Protein AF-A0A932RWQ4-F1 (afdb_monomer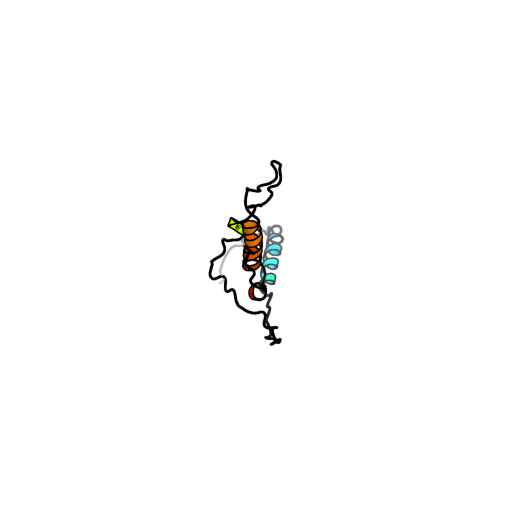)

Foldseek 3Di:
DDDDDDDDDDDDPPDPPPVVVVVVVVVPVVVPPDDDDDDDDDDDDDDPPPDPPPPPQPALVVLPQQDCDHDDDPVRPHDDHRQLSVLSSVLNCCVVPPPVNVSDDDDRSVD

Sequence (111 aa):
MAAPSLLKSISLPHAHHIKCSLSIASLIVLAACGGGGSSYSTPVATIPDTVKPSNTLPSSASLKNLCAAPRTGSNFHDKQGTMADEKAYLRSFVDETYLWYKEVPVLDPAN

Secondary structure (DSSP, 8-state):
-------------TTSSTTTHHHHGGGSGGGG----------------------S-PPPHHHHTTEESSPPPSTT---EE--HHHHHHHHHHHHHHH-TTGGGSPP--TT-

Solvent-accessible surface area (backbone atoms only — not comparable to full-atom values): 7623 Å² total; per-residue (Å²): 136,86,86,86,85,80,93,75,86,80,82,78,86,87,80,72,63,72,73,65,58,64,67,61,68,68,68,67,69,70,80,71,78,80,80,87,82,78,90,75,88,70,90,75,81,84,68,86,80,82,58,77,78,88,57,87,69,68,52,30,81,77,33,58,47,27,25,60,74,52,70,88,58,92,90,53,82,51,35,89,44,37,65,42,42,42,42,41,23,53,54,29,39,38,65,74,70,41,93,64,37,87,77,54,79,76,72,70,52,86,114

Structure (mmCIF, N/CA/C/O backbone):
data_AF-A0A932RWQ4-F1
#
_entry.id   AF-A0A932RWQ4-F1
#
loop_
_atom_site.group_PDB
_atom_site.id
_atom_site.type_symbol
_atom_site.label_atom_id
_atom_site.label_alt_id
_atom_site.label_comp_id
_atom_site.label_asym_id
_atom_site.label_entity_id
_atom_site.label_seq_id
_atom_site.pdbx_PDB_ins_code
_atom_site.Cartn_x
_atom_site.Cartn_y
_atom_site.Cartn_z
_atom_site.occupancy
_atom_site.B_iso_or_equiv
_atom_site.auth_seq_id
_atom_site.auth_comp_id
_atom_site.auth_asym_id
_atom_site.auth_atom_id
_atom_site.pdbx_PDB_model_num
ATOM 1 N N . MET A 1 1 ? -62.162 58.828 21.169 1.00 42.25 1 MET A N 1
ATOM 2 C CA . MET A 1 1 ? -62.391 58.942 19.711 1.00 42.25 1 MET A CA 1
ATOM 3 C C . MET A 1 1 ? -61.231 58.265 19.000 1.00 42.25 1 MET A C 1
ATOM 5 O O . MET A 1 1 ? -60.105 58.419 19.449 1.00 42.25 1 MET A O 1
ATOM 9 N N . ALA A 1 2 ? -61.545 57.410 18.029 1.00 37.91 2 ALA A N 1
ATOM 10 C CA . ALA A 1 2 ? -60.710 56.309 17.555 1.00 37.91 2 ALA A CA 1
ATOM 11 C C . ALA A 1 2 ? -59.463 56.717 16.750 1.00 37.91 2 ALA A C 1
ATOM 13 O O . ALA A 1 2 ? -59.417 57.765 16.111 1.00 37.91 2 ALA A O 1
ATOM 14 N N . ALA A 1 3 ? -58.483 55.817 16.825 1.00 48.53 3 ALA A N 1
ATOM 15 C CA . ALA A 1 3 ? -57.175 55.802 16.185 1.00 48.53 3 ALA A CA 1
ATOM 16 C C . ALA A 1 3 ? -57.241 55.263 14.721 1.00 48.53 3 ALA A C 1
ATOM 18 O O . ALA A 1 3 ? -58.312 54.846 14.278 1.00 48.53 3 ALA A O 1
ATOM 19 N N . PRO A 1 4 ? -56.121 55.290 13.966 1.00 56.31 4 PRO A N 1
ATOM 20 C CA . PRO A 1 4 ? -56.085 55.383 12.501 1.00 56.31 4 PRO A CA 1
ATOM 21 C C . PRO A 1 4 ? -55.695 54.081 11.757 1.00 56.31 4 PRO A C 1
ATOM 23 O O . PRO A 1 4 ? -55.421 53.054 12.367 1.00 56.31 4 PRO A O 1
ATOM 26 N N . SER A 1 5 ? -55.563 54.208 10.425 1.00 51.03 5 SER A N 1
ATOM 27 C CA . SER A 1 5 ? -54.541 53.555 9.575 1.00 51.03 5 SER A CA 1
ATOM 28 C C . SER A 1 5 ? -54.882 52.294 8.765 1.00 51.03 5 SER A C 1
ATOM 30 O O . SER A 1 5 ? -54.928 51.176 9.258 1.00 51.03 5 SER A O 1
ATOM 32 N N . LEU A 1 6 ? -54.922 52.532 7.450 1.00 47.25 6 LEU A N 1
ATOM 33 C CA . LEU A 1 6 ? -54.273 51.786 6.362 1.00 47.25 6 LEU A CA 1
ATOM 34 C C . LEU A 1 6 ? -54.528 50.275 6.238 1.00 47.25 6 LEU A C 1
ATOM 36 O O . LEU A 1 6 ? -53.765 49.431 6.701 1.00 47.25 6 LEU A O 1
ATOM 40 N N . LEU A 1 7 ? -55.514 49.958 5.398 1.00 50.50 7 LEU A N 1
ATOM 41 C CA . LEU A 1 7 ? -55.627 48.688 4.685 1.00 50.50 7 LEU A CA 1
ATOM 42 C C . LEU A 1 7 ? -54.454 48.535 3.698 1.00 50.50 7 LEU A C 1
ATOM 44 O O . LEU A 1 7 ? -54.476 49.084 2.596 1.00 50.50 7 LEU A O 1
ATOM 48 N N . LYS A 1 8 ? -53.418 47.783 4.088 1.00 48.09 8 LYS A N 1
ATOM 49 C CA . LYS A 1 8 ? -52.388 47.284 3.168 1.00 48.09 8 LYS A CA 1
ATOM 50 C C . LYS A 1 8 ? -52.781 45.876 2.723 1.00 48.09 8 LYS A C 1
ATOM 52 O O . LYS A 1 8 ? -52.719 44.919 3.487 1.00 48.09 8 LYS A O 1
ATOM 57 N N . SER A 1 9 ? -53.190 45.783 1.465 1.00 55.53 9 SER A N 1
ATOM 58 C CA . SER A 1 9 ? -53.357 44.559 0.687 1.00 55.53 9 SER A CA 1
ATOM 59 C C . SER A 1 9 ? -52.124 43.649 0.794 1.00 55.53 9 SER A C 1
ATOM 61 O O . SER A 1 9 ? -51.062 43.988 0.266 1.00 55.53 9 SER A O 1
ATOM 63 N N . ILE A 1 10 ? -52.264 42.492 1.441 1.00 51.03 10 ILE A N 1
ATOM 64 C CA . ILE A 1 10 ? -51.267 41.417 1.410 1.00 51.03 10 ILE A CA 1
ATOM 65 C C . ILE A 1 10 ? -51.752 40.391 0.385 1.00 51.03 10 ILE A C 1
ATOM 67 O O . ILE A 1 10 ? -52.629 39.577 0.655 1.00 51.03 10 ILE A O 1
ATOM 71 N N . SER A 1 11 ? -51.200 40.485 -0.823 1.00 49.06 11 SER A N 1
ATOM 72 C CA . SER A 1 11 ? -51.272 39.430 -1.831 1.00 49.06 11 SER A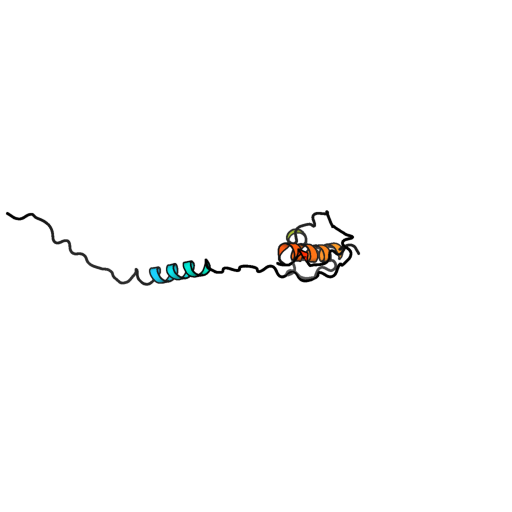 CA 1
ATOM 73 C C . SER A 1 11 ? -50.260 38.347 -1.455 1.00 49.06 11 SER A C 1
ATOM 75 O O . SER A 1 11 ? -49.074 38.643 -1.299 1.00 49.06 11 SER A O 1
ATOM 77 N N . LEU A 1 12 ? -50.718 37.107 -1.266 1.00 53.31 12 LEU A N 1
ATOM 78 C CA . LEU A 1 12 ? -49.851 35.950 -1.043 1.00 53.31 12 LEU A CA 1
ATOM 79 C C . LEU A 1 12 ? -49.450 35.320 -2.386 1.00 53.31 12 LEU A C 1
ATOM 81 O O . LEU A 1 12 ? -50.323 34.796 -3.076 1.00 53.31 12 LEU A O 1
ATOM 85 N N . PRO A 1 13 ? -48.154 35.204 -2.721 1.00 50.19 13 PRO A N 1
ATOM 86 C CA . PRO A 1 13 ? -47.688 34.138 -3.597 1.00 50.19 13 PRO A CA 1
ATOM 87 C C . PRO A 1 13 ? -47.343 32.905 -2.744 1.00 50.19 13 PRO A C 1
ATOM 89 O O . PRO A 1 13 ? -46.216 32.712 -2.297 1.00 50.19 13 PRO A O 1
ATOM 92 N N . HIS A 1 14 ? -48.338 32.049 -2.502 1.00 56.97 14 HIS A N 1
ATOM 93 C CA . HIS A 1 14 ? -48.239 30.849 -1.655 1.00 56.97 14 HIS A CA 1
ATOM 94 C C . HIS A 1 14 ? -47.654 29.600 -2.349 1.00 56.97 14 HIS A C 1
ATOM 96 O O . HIS A 1 14 ? -47.893 28.480 -1.911 1.00 56.97 14 HIS A O 1
ATOM 102 N N . ALA A 1 15 ? -46.884 29.748 -3.433 1.00 51.47 15 ALA A N 1
ATOM 103 C CA . ALA A 1 15 ? -46.577 28.611 -4.313 1.00 51.47 15 ALA A CA 1
ATOM 104 C C . ALA A 1 15 ? -45.088 28.231 -4.462 1.00 51.47 15 ALA A C 1
ATOM 106 O O . ALA A 1 15 ? -44.796 27.240 -5.130 1.00 51.47 15 ALA A O 1
ATOM 107 N N . HIS A 1 16 ? -44.140 28.950 -3.838 1.00 47.12 16 HIS A N 1
ATOM 108 C CA . HIS A 1 16 ? -42.695 28.683 -4.016 1.00 47.12 16 HIS A CA 1
ATOM 109 C C . HIS A 1 16 ? -41.904 28.404 -2.720 1.00 47.12 16 HIS A C 1
ATOM 111 O O . HIS A 1 16 ? -40.709 28.136 -2.771 1.00 47.12 16 HIS A O 1
ATOM 117 N N . HIS A 1 17 ? -42.544 28.416 -1.546 1.00 45.78 17 HIS A N 1
ATOM 118 C CA . HIS A 1 17 ? -41.861 28.146 -0.266 1.00 45.78 17 HIS A CA 1
ATOM 119 C C . HIS A 1 17 ? -42.013 26.698 0.229 1.00 45.78 17 HIS A C 1
ATOM 121 O O . HIS A 1 17 ? -41.222 26.237 1.047 1.00 45.78 17 HIS A O 1
ATOM 127 N N . ILE A 1 18 ? -42.978 25.947 -0.309 1.00 53.94 18 ILE A N 1
ATOM 128 C CA . ILE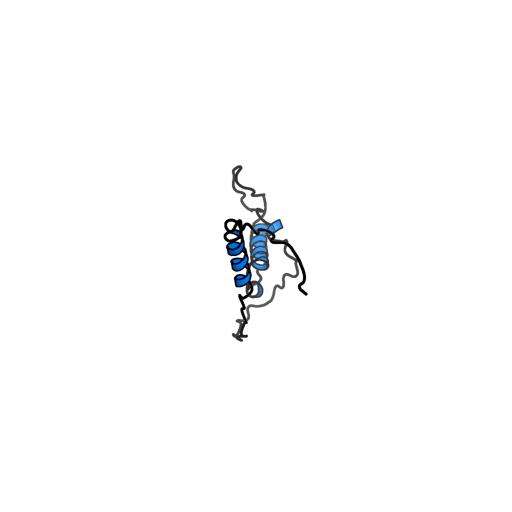 A 1 18 ? -43.306 24.589 0.161 1.00 53.94 18 ILE A CA 1
ATOM 129 C C . ILE A 1 18 ? -42.255 23.561 -0.302 1.00 53.94 18 ILE A C 1
ATOM 131 O O . ILE A 1 18 ? -41.981 22.592 0.399 1.00 53.94 18 ILE A O 1
ATOM 135 N N . LYS A 1 19 ? -41.599 23.795 -1.448 1.00 42.25 19 LYS A N 1
ATOM 136 C CA . LYS A 1 19 ? -40.612 22.864 -2.028 1.00 42.25 19 LYS A CA 1
ATOM 137 C C . LYS A 1 19 ? -39.211 22.997 -1.412 1.00 42.25 19 LYS A C 1
ATOM 139 O O . LYS A 1 19 ? -38.522 21.994 -1.292 1.00 42.25 19 LYS A O 1
ATOM 144 N N . CYS A 1 20 ? -38.816 24.189 -0.949 1.00 40.22 20 CYS A N 1
ATOM 145 C CA . CYS A 1 20 ? -37.540 24.383 -0.239 1.00 40.22 20 CYS A CA 1
ATOM 146 C C . CYS A 1 20 ? -37.583 23.921 1.225 1.00 40.22 20 CYS A C 1
ATOM 148 O O . CYS A 1 20 ? -36.545 23.597 1.795 1.00 40.22 20 CYS A O 1
ATOM 150 N N . SER A 1 21 ? -38.770 23.859 1.839 1.00 48.91 21 SER A N 1
ATOM 151 C CA . SER A 1 21 ? -38.907 23.423 3.234 1.00 48.91 21 SER A CA 1
ATOM 152 C C . SER A 1 21 ? -38.714 21.913 3.416 1.00 48.91 21 SER A C 1
ATOM 154 O O . SER A 1 21 ? -38.390 21.476 4.518 1.00 48.91 21 SER A O 1
ATOM 156 N N . LEU A 1 22 ? -38.894 21.110 2.360 1.00 51.16 22 LEU A N 1
ATOM 157 C CA . LEU A 1 22 ? -38.833 19.649 2.457 1.00 51.16 22 LEU A CA 1
ATOM 158 C C . LEU A 1 22 ? -37.395 19.098 2.411 1.00 51.16 22 LEU A C 1
ATOM 160 O O . LEU A 1 22 ? -37.148 17.997 2.890 1.00 51.16 22 LEU A O 1
ATOM 164 N N . SER A 1 23 ? -36.428 19.867 1.901 1.00 52.09 23 SER A N 1
ATOM 165 C CA . SER A 1 23 ? -35.022 19.434 1.818 1.00 52.09 23 SER A CA 1
ATOM 166 C C . SER A 1 23 ? -34.229 19.639 3.112 1.00 52.09 23 SER A C 1
ATOM 168 O O . SER A 1 23 ? -33.232 18.957 3.325 1.00 52.09 23 SER A O 1
ATOM 170 N N . ILE A 1 24 ? -34.659 20.544 3.997 1.00 56.47 24 ILE A N 1
ATOM 171 C CA . ILE A 1 24 ? -33.903 20.894 5.215 1.00 56.47 24 ILE A CA 1
ATOM 172 C C . ILE A 1 24 ? -34.197 19.915 6.364 1.00 56.47 24 ILE A C 1
ATOM 174 O O . ILE A 1 24 ? -33.310 19.605 7.156 1.00 56.47 24 ILE A O 1
ATOM 178 N N . ALA A 1 25 ? -35.409 19.353 6.423 1.00 55.19 25 ALA A N 1
ATOM 179 C CA . ALA A 1 25 ? -35.804 18.421 7.483 1.00 55.19 25 ALA A CA 1
ATOM 180 C C . ALA A 1 25 ? -35.037 17.082 7.444 1.00 55.19 25 ALA A C 1
ATOM 182 O O . ALA A 1 25 ? -34.887 16.427 8.472 1.00 55.19 25 ALA A O 1
ATOM 183 N N . SER A 1 26 ? -34.508 16.687 6.280 1.00 56.56 26 SER A N 1
ATOM 184 C CA . SER A 1 26 ? -33.837 15.392 6.106 1.00 56.56 26 SER A CA 1
ATOM 185 C C . SER A 1 26 ? -32.403 15.349 6.657 1.00 56.56 26 SER A C 1
ATOM 187 O O . SER A 1 26 ? -31.868 14.264 6.865 1.00 56.56 26 SER A O 1
ATOM 189 N N . LEU A 1 27 ? -31.780 16.504 6.920 1.00 56.28 27 LEU A N 1
ATOM 190 C CA . LEU A 1 27 ? -30.390 16.597 7.396 1.00 56.28 27 LEU A CA 1
ATOM 191 C C .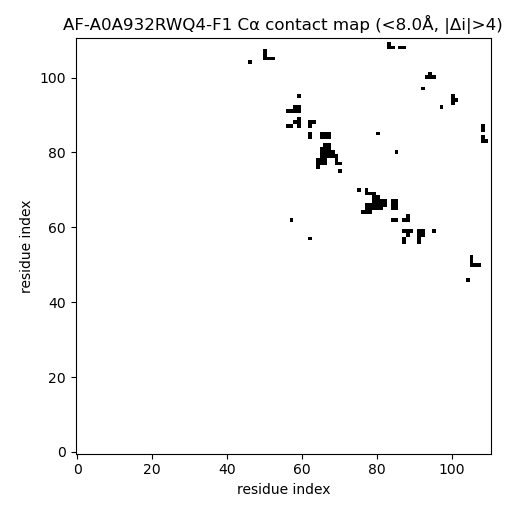 LEU A 1 27 ? -30.244 16.426 8.918 1.00 56.28 27 LEU A C 1
ATOM 193 O O . LEU A 1 27 ? -29.145 16.163 9.394 1.00 56.28 27 LEU A O 1
ATOM 197 N N . ILE A 1 28 ? -31.330 16.542 9.691 1.00 60.84 28 ILE A N 1
ATOM 198 C CA . ILE A 1 28 ? -31.264 16.537 11.166 1.00 60.84 28 ILE A CA 1
ATOM 199 C C . ILE A 1 28 ? -31.322 15.108 11.744 1.00 60.84 28 ILE A C 1
ATOM 201 O O . ILE A 1 28 ? -30.878 14.872 12.864 1.00 60.84 28 ILE A O 1
ATOM 205 N N . VAL A 1 29 ? -31.790 14.118 10.975 1.00 59.72 29 VAL A N 1
ATOM 206 C CA . VAL A 1 29 ? -31.994 12.744 11.477 1.00 59.72 29 VAL A CA 1
ATOM 207 C C . VAL A 1 29 ? -30.697 11.910 11.501 1.00 59.72 29 VAL A C 1
ATOM 209 O O . VAL A 1 29 ? -30.627 10.920 12.223 1.00 59.72 29 VAL A O 1
ATOM 212 N N . LEU A 1 30 ? -29.628 12.315 10.799 1.00 54.25 30 LEU A N 1
ATOM 213 C CA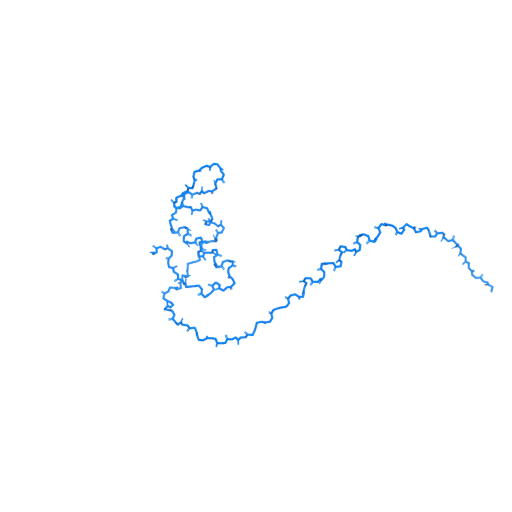 . LEU A 1 30 ? -28.363 11.553 10.776 1.00 54.25 30 LEU A CA 1
ATOM 214 C C . LEU A 1 30 ? -27.446 11.798 11.992 1.00 54.25 30 LEU A C 1
ATOM 216 O O . LEU A 1 30 ? -26.488 11.053 12.180 1.00 54.25 30 LEU A O 1
ATOM 220 N N . ALA A 1 31 ? -27.725 12.794 12.842 1.00 60.19 31 ALA A N 1
ATOM 221 C CA . ALA A 1 31 ? -26.888 13.097 14.012 1.00 60.19 31 ALA A CA 1
ATOM 222 C C . ALA A 1 31 ? -27.128 12.164 15.220 1.00 60.19 31 ALA A C 1
ATOM 224 O O . ALA A 1 31 ? -26.479 12.316 16.252 1.00 60.19 31 ALA A O 1
ATOM 225 N N . ALA A 1 32 ? -28.037 11.191 15.102 1.00 55.62 32 ALA A N 1
ATOM 226 C CA . ALA A 1 32 ? -28.384 10.257 16.170 1.00 55.62 32 ALA A CA 1
ATOM 227 C C . ALA A 1 32 ? -28.076 8.794 15.799 1.00 55.62 32 ALA A C 1
ATOM 229 O O . ALA A 1 32 ? -28.877 7.902 16.056 1.00 55.62 32 ALA A O 1
ATOM 230 N N . CYS A 1 33 ? -26.905 8.521 15.213 1.00 64.62 33 CYS A N 1
ATOM 231 C CA . CYS A 1 33 ? -26.321 7.179 15.265 1.00 64.62 33 CYS A CA 1
ATOM 232 C C . CYS A 1 33 ? -25.374 7.109 16.469 1.00 64.62 33 CYS A C 1
ATOM 234 O O . CYS A 1 33 ? -24.171 7.336 16.360 1.00 64.62 33 CYS A O 1
ATOM 236 N N . GLY A 1 34 ? -25.955 6.846 17.639 1.00 61.62 34 GLY A N 1
ATOM 237 C CA . GLY A 1 34 ? -25.212 6.424 18.818 1.00 61.62 34 GLY A CA 1
ATOM 238 C C . GLY A 1 34 ? -24.738 4.977 18.671 1.00 61.62 34 GLY A C 1
ATOM 239 O O . GLY A 1 34 ? -25.456 4.131 18.146 1.00 61.62 34 GLY A O 1
ATOM 240 N N . GLY A 1 35 ? -23.540 4.693 19.174 1.00 60.53 35 GLY A N 1
ATOM 241 C CA . GLY A 1 35 ? -23.015 3.340 19.339 1.00 60.53 35 GLY A CA 1
ATOM 242 C C . GLY A 1 35 ? -22.214 3.270 20.633 1.00 60.53 35 GLY A C 1
ATOM 243 O O . GLY A 1 35 ? -21.037 3.615 20.654 1.00 60.53 35 GLY A O 1
ATOM 244 N N . GLY A 1 36 ? -22.870 2.888 21.730 1.00 58.38 36 GLY A N 1
ATOM 245 C CA . GLY A 1 36 ? -22.209 2.593 22.999 1.00 58.38 36 GLY A CA 1
ATOM 246 C C . GLY A 1 36 ? -21.578 1.203 22.942 1.00 58.38 36 GLY A C 1
ATOM 247 O O . GLY A 1 36 ? -22.289 0.214 22.790 1.00 58.38 36 GLY A O 1
ATOM 248 N N . GLY A 1 37 ? -20.251 1.124 23.040 1.00 54.09 37 GLY A N 1
ATOM 249 C CA . GLY A 1 37 ? -19.524 -0.142 23.110 1.00 54.09 37 GLY A CA 1
ATOM 250 C C . GLY A 1 37 ? -19.476 -0.670 24.542 1.00 54.09 37 GLY A C 1
ATOM 251 O O . GLY A 1 37 ? -18.863 -0.051 25.409 1.00 54.09 37 GLY A O 1
ATOM 252 N N . SER A 1 38 ? -20.121 -1.808 24.795 1.00 63.88 38 SER A N 1
ATOM 253 C CA . SER A 1 38 ? -1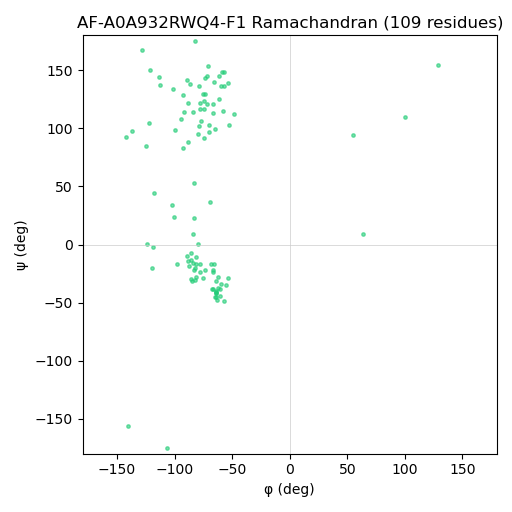9.958 -2.586 26.026 1.00 63.88 38 SER A CA 1
ATOM 254 C C . SER A 1 38 ? -18.626 -3.337 26.001 1.00 63.88 38 SER A C 1
ATOM 256 O O . SER A 1 38 ? -18.326 -4.044 25.041 1.00 63.88 38 SER A O 1
ATOM 258 N N . SER A 1 39 ? -17.835 -3.209 27.065 1.00 59.25 39 SER A N 1
ATOM 259 C CA . SER A 1 39 ? -16.574 -3.934 27.232 1.00 59.25 39 SER A CA 1
ATOM 260 C C . SER A 1 39 ? -16.836 -5.425 27.470 1.00 59.25 39 SER A C 1
ATOM 262 O O . SER A 1 39 ? -17.199 -5.823 28.575 1.00 59.25 39 SER A O 1
ATOM 264 N N . TYR A 1 40 ? -16.638 -6.254 26.445 1.00 56.50 40 TYR A N 1
ATOM 265 C CA . TYR A 1 40 ? -16.506 -7.703 26.597 1.00 56.50 40 TYR A CA 1
ATOM 266 C C . TYR A 1 40 ? -15.022 -8.049 26.752 1.00 56.50 40 TYR A C 1
ATOM 268 O O . TYR A 1 40 ? -14.234 -7.866 25.828 1.00 56.50 40 TYR A O 1
ATOM 276 N N . SER A 1 41 ? -14.629 -8.548 27.924 1.00 51.44 41 SER A N 1
ATOM 277 C CA . SER A 1 41 ? -13.309 -9.150 28.125 1.00 51.44 41 SER A CA 1
ATOM 278 C C . SER A 1 41 ? -13.324 -10.581 27.591 1.00 51.44 41 SER A C 1
ATOM 280 O O . SER A 1 41 ? -13.738 -11.506 28.286 1.00 51.44 41 SER A O 1
ATOM 282 N N . THR A 1 42 ? -12.885 -10.768 26.348 1.00 56.47 42 THR A N 1
ATOM 283 C CA . THR A 1 42 ? -12.539 -12.088 25.809 1.00 56.47 42 THR A CA 1
ATOM 284 C C . THR A 1 42 ? -11.062 -12.389 26.079 1.00 56.47 42 THR A C 1
ATOM 286 O O . THR A 1 42 ? -10.234 -11.484 25.963 1.00 56.47 42 THR A O 1
ATOM 289 N N . PRO A 1 43 ? -10.691 -13.635 26.414 1.00 49.84 43 PRO A N 1
ATOM 290 C CA . PRO A 1 43 ? -9.290 -14.017 26.532 1.00 49.84 43 PRO A CA 1
ATOM 291 C C . PRO A 1 43 ? -8.636 -13.966 25.145 1.00 49.84 43 PRO A C 1
ATOM 293 O O . PRO A 1 43 ? -8.992 -14.737 24.255 1.00 49.84 43 PRO A O 1
ATOM 296 N N . VAL A 1 44 ? -7.705 -13.028 24.953 1.00 55.75 44 VAL A N 1
ATOM 297 C CA . VAL A 1 44 ? -6.902 -12.931 23.730 1.00 55.75 44 VAL A CA 1
ATOM 298 C C . VAL A 1 44 ? -5.867 -14.057 23.730 1.00 55.75 44 VAL A C 1
ATOM 300 O O . VAL A 1 44 ? -5.168 -14.273 24.722 1.00 55.75 44 VAL A O 1
ATOM 303 N N . ALA A 1 45 ? -5.783 -14.804 22.631 1.00 52.47 45 ALA A N 1
ATOM 304 C CA . ALA A 1 45 ? -4.698 -15.749 22.420 1.00 52.47 45 ALA A CA 1
ATOM 305 C C . ALA A 1 45 ? -3.390 -14.961 22.254 1.00 52.47 45 ALA A C 1
ATOM 307 O O . ALA A 1 45 ? -3.279 -14.108 21.376 1.00 52.47 45 ALA A O 1
ATOM 308 N N . THR A 1 46 ? -2.409 -15.223 23.117 1.00 41.84 46 THR A N 1
ATOM 309 C CA . THR A 1 46 ? -1.090 -14.587 23.074 1.00 41.84 46 THR A CA 1
ATOM 310 C C . THR A 1 46 ? -0.308 -15.096 21.863 1.00 41.84 46 THR A C 1
ATOM 312 O O . THR A 1 46 ? 0.307 -16.160 21.908 1.00 41.84 46 THR A O 1
ATOM 315 N N . ILE A 1 47 ? -0.337 -14.336 20.770 1.00 56.62 47 ILE A N 1
ATOM 316 C CA . ILE A 1 47 ? 0.666 -14.426 19.705 1.00 56.62 47 ILE A CA 1
ATOM 317 C C . ILE A 1 47 ? 1.903 -13.661 20.212 1.00 56.62 47 ILE A C 1
ATOM 319 O O . ILE A 1 47 ? 1.732 -12.597 20.805 1.00 56.62 47 ILE A O 1
ATOM 323 N N . PRO A 1 48 ? 3.138 -14.172 20.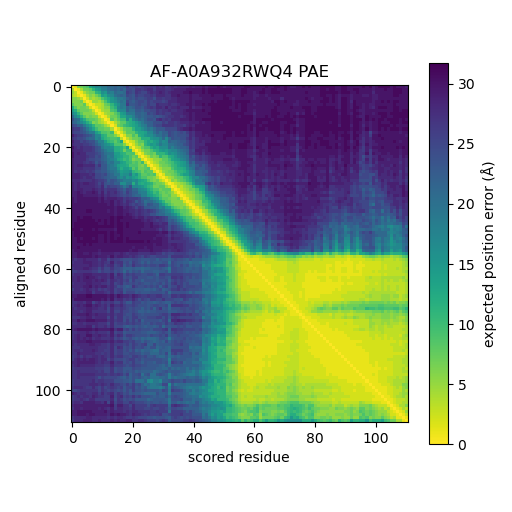052 1.00 44.28 48 PRO A N 1
ATOM 324 C CA . PRO A 1 48 ? 4.334 -13.467 20.507 1.00 44.28 48 PRO A CA 1
ATOM 325 C C . PRO A 1 48 ? 4.459 -12.074 19.861 1.00 44.28 48 PRO A C 1
ATOM 327 O O . PRO A 1 48 ? 4.673 -11.961 18.655 1.00 44.28 48 PRO A O 1
ATOM 330 N N . ASP A 1 49 ? 4.375 -11.025 20.684 1.00 49.62 49 ASP A N 1
ATOM 331 C CA . ASP A 1 49 ? 4.552 -9.594 20.359 1.00 49.62 49 ASP A CA 1
ATOM 332 C C . ASP A 1 49 ? 6.009 -9.216 19.995 1.00 49.62 49 ASP A C 1
ATOM 334 O O . ASP A 1 49 ? 6.518 -8.152 20.351 1.00 49.62 49 ASP A O 1
ATOM 338 N N . THR A 1 50 ? 6.752 -10.082 19.307 1.00 45.91 50 THR A N 1
ATOM 339 C CA . THR A 1 50 ? 8.195 -9.870 19.088 1.00 45.91 50 THR A CA 1
ATOM 340 C C . THR A 1 50 ? 8.566 -8.970 17.912 1.00 45.91 50 THR A C 1
ATOM 342 O O . THR A 1 50 ? 9.750 -8.805 17.637 1.00 45.91 50 THR A O 1
ATOM 345 N N . VAL A 1 51 ? 7.613 -8.288 17.274 1.00 47.38 51 VAL A N 1
ATOM 346 C CA . VAL A 1 51 ? 7.935 -7.156 16.394 1.00 47.38 51 VAL A CA 1
ATOM 347 C C . VAL A 1 51 ? 6.943 -6.034 16.661 1.00 47.38 51 VAL A C 1
ATOM 349 O O . VAL A 1 51 ? 5.851 -6.006 16.114 1.00 47.38 51 VAL A O 1
ATOM 352 N N . LYS A 1 52 ? 7.323 -5.059 17.486 1.00 42.66 52 LYS A N 1
ATOM 353 C CA . LYS A 1 52 ? 6.770 -3.708 17.358 1.00 42.66 52 LYS A CA 1
ATOM 354 C C . LYS A 1 52 ? 7.494 -3.086 16.161 1.00 42.66 52 LYS A C 1
ATOM 356 O O . LYS A 1 52 ? 8.661 -2.732 16.342 1.00 42.66 52 LYS A O 1
ATOM 361 N N . PRO A 1 53 ? 6.897 -2.901 14.965 1.00 50.47 53 PRO A N 1
ATOM 362 C CA . PRO A 1 53 ? 7.511 -2.052 13.965 1.00 50.47 53 PRO A CA 1
ATOM 363 C C . PRO A 1 53 ? 7.266 -0.652 14.489 1.00 50.47 53 PRO A C 1
ATOM 365 O O . PRO A 1 53 ? 6.225 -0.036 14.279 1.00 50.47 53 PRO A O 1
ATOM 368 N N . SER A 1 54 ? 8.223 -0.152 15.253 1.00 52.66 54 SER A N 1
ATOM 369 C CA . SER A 1 54 ? 8.354 1.279 15.448 1.00 52.66 54 SER A CA 1
ATOM 370 C C . SER A 1 54 ? 9.133 1.847 14.268 1.00 52.66 54 SER A C 1
ATOM 372 O O . SER A 1 54 ? 10.132 2.533 14.442 1.00 52.66 54 SER A O 1
ATOM 374 N N . ASN A 1 55 ? 8.665 1.538 13.066 1.00 54.81 55 ASN A N 1
ATOM 375 C CA . ASN A 1 55 ? 9.096 2.133 11.823 1.00 54.81 55 ASN A CA 1
ATOM 376 C C . ASN A 1 55 ? 7.789 2.678 11.276 1.00 54.81 55 ASN A C 1
ATOM 378 O O . ASN A 1 55 ? 6.919 1.894 10.907 1.00 54.81 55 ASN A O 1
ATOM 382 N N . THR A 1 56 ? 7.592 3.992 11.346 1.00 73.69 56 THR A N 1
ATOM 383 C CA . THR A 1 56 ? 6.425 4.642 10.751 1.00 73.69 56 THR A CA 1
ATOM 384 C C . THR A 1 56 ? 6.364 4.205 9.292 1.00 73.69 56 THR A C 1
ATOM 386 O O . THR A 1 56 ? 7.185 4.647 8.487 1.00 73.69 56 THR A O 1
ATOM 389 N N . LEU A 1 57 ? 5.470 3.267 8.973 1.00 82.38 57 LEU A N 1
ATOM 390 C CA . LEU A 1 57 ? 5.293 2.819 7.602 1.00 82.38 57 LEU A CA 1
ATOM 391 C C . LEU A 1 57 ? 4.855 4.028 6.767 1.00 82.38 57 LEU A C 1
ATOM 393 O O . LEU A 1 57 ? 4.133 4.894 7.280 1.00 82.38 57 LEU A O 1
ATOM 397 N N . PRO A 1 58 ? 5.285 4.129 5.500 1.00 91.38 58 PRO A N 1
ATOM 398 C CA . PRO A 1 58 ? 4.767 5.160 4.616 1.00 91.38 58 PRO A CA 1
ATOM 399 C C . PRO A 1 58 ? 3.243 5.037 4.512 1.00 91.38 58 PRO A C 1
ATOM 401 O O . PRO A 1 58 ? 2.697 3.933 4.586 1.00 91.38 58 PRO A O 1
ATOM 404 N N . SER A 1 59 ? 2.545 6.160 4.329 1.00 95.12 59 SER A N 1
ATOM 405 C CA . SER A 1 59 ? 1.087 6.130 4.182 1.00 95.12 59 SER A CA 1
ATOM 406 C C . SER A 1 59 ? 0.672 5.272 2.991 1.00 95.12 59 SER A C 1
ATOM 408 O O . SER A 1 59 ? 1.365 5.247 1.963 1.00 95.12 59 SER A O 1
ATOM 410 N N . SER A 1 60 ? -0.492 4.629 3.077 1.00 95.88 60 SER A N 1
ATOM 411 C CA . SER A 1 60 ? -1.031 3.809 1.986 1.00 95.88 60 SER A CA 1
ATOM 412 C C . SER A 1 60 ? -1.129 4.613 0.682 1.00 95.88 60 SER A C 1
ATOM 414 O O . SER A 1 60 ? -0.834 4.114 -0.402 1.00 95.88 60 SER A O 1
ATOM 416 N N . ALA A 1 61 ? -1.432 5.910 0.785 1.00 96.94 61 ALA A N 1
ATOM 417 C CA . ALA A 1 61 ? -1.509 6.825 -0.346 1.00 96.94 61 ALA A CA 1
ATOM 418 C C . ALA A 1 61 ? -0.167 7.042 -1.068 1.00 96.94 61 ALA A C 1
ATOM 420 O O . ALA A 1 61 ? -0.173 7.288 -2.275 1.00 96.94 61 ALA A O 1
ATOM 421 N N . SER A 1 62 ? 0.961 6.974 -0.353 1.00 96.38 62 SER A N 1
ATOM 422 C CA . SER A 1 62 ? 2.306 7.115 -0.935 1.00 96.38 62 SER A CA 1
ATOM 423 C C . SER A 1 62 ? 2.816 5.824 -1.579 1.00 96.38 62 SER A C 1
ATOM 425 O O . SER A 1 62 ? 3.570 5.887 -2.547 1.00 96.38 62 SER A O 1
ATOM 427 N N . LEU A 1 63 ? 2.351 4.675 -1.082 1.00 96.31 63 LEU A N 1
ATOM 428 C CA . LEU A 1 63 ? 2.692 3.345 -1.594 1.00 96.31 63 LEU A CA 1
ATOM 429 C C . LEU A 1 63 ? 1.759 2.875 -2.715 1.00 96.31 63 LEU A C 1
ATOM 431 O O . LEU A 1 63 ? 2.068 1.914 -3.418 1.00 96.31 63 LEU A O 1
ATOM 435 N N . LYS A 1 64 ? 0.609 3.539 -2.894 1.00 96.12 64 LYS A N 1
ATOM 436 C CA . LYS A 1 64 ? -0.375 3.148 -3.903 1.00 96.12 64 LYS A CA 1
ATOM 437 C C . LYS A 1 64 ? 0.275 3.045 -5.284 1.00 96.12 64 LYS A C 1
ATOM 439 O O . LYS A 1 64 ? 1.048 3.916 -5.692 1.00 96.12 64 LYS A O 1
ATOM 444 N N . ASN A 1 65 ? -0.121 2.018 -6.027 1.00 97.12 65 ASN A N 1
ATOM 445 C CA . ASN A 1 65 ? 0.343 1.738 -7.383 1.00 97.12 65 ASN A CA 1
ATOM 446 C C . ASN A 1 65 ? 1.847 1.427 -7.517 1.00 97.12 65 ASN A C 1
ATOM 448 O O . ASN A 1 65 ? 2.320 1.356 -8.646 1.00 97.12 65 ASN A O 1
ATOM 452 N N . LEU A 1 66 ? 2.614 1.249 -6.435 1.00 97.44 66 LEU A N 1
ATOM 453 C CA . LEU A 1 66 ? 3.955 0.663 -6.522 1.00 97.44 66 LEU A CA 1
ATOM 454 C C . LEU A 1 66 ? 3.806 -0.854 -6.639 1.00 97.44 66 LEU A C 1
ATO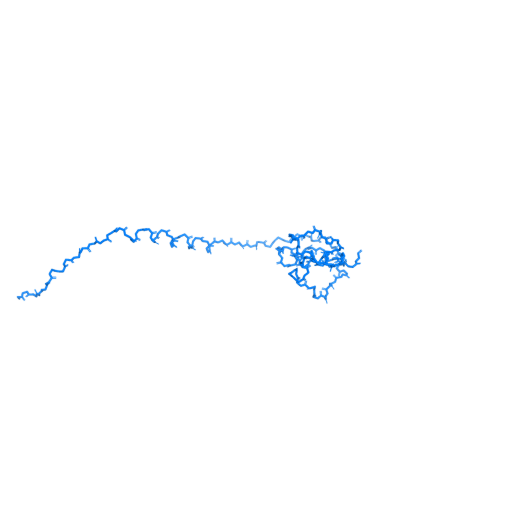M 456 O O . LEU A 1 66 ? 3.515 -1.525 -5.654 1.00 97.44 66 LEU A O 1
ATOM 460 N N . CYS A 1 67 ? 3.960 -1.375 -7.854 1.00 97.38 67 CYS A N 1
ATOM 461 C CA . CYS A 1 67 ? 3.728 -2.783 -8.153 1.00 97.38 67 CYS A CA 1
ATOM 462 C C . CYS A 1 67 ? 5.038 -3.486 -8.509 1.00 97.38 67 CYS A C 1
ATOM 464 O O . CYS A 1 67 ? 5.837 -2.967 -9.293 1.00 97.38 67 CYS A O 1
ATOM 466 N N . ALA A 1 68 ? 5.238 -4.696 -7.989 1.00 97.50 68 ALA A N 1
ATOM 467 C CA . ALA A 1 68 ? 6.366 -5.550 -8.353 1.00 97.50 68 ALA A CA 1
ATOM 468 C C . ALA A 1 68 ? 6.313 -5.928 -9.844 1.00 97.50 68 ALA A C 1
ATOM 470 O O . ALA A 1 68 ? 7.341 -5.958 -10.522 1.00 97.50 68 ALA A O 1
ATOM 471 N N . ALA A 1 69 ? 5.099 -6.154 -10.356 1.00 97.69 69 ALA A N 1
ATOM 472 C CA . ALA A 1 69 ? 4.810 -6.424 -11.760 1.00 97.69 69 ALA A CA 1
ATOM 473 C C . ALA A 1 69 ? 3.762 -5.425 -12.295 1.00 97.69 69 ALA A C 1
ATOM 475 O O . ALA A 1 69 ? 2.565 -5.726 -12.282 1.00 97.69 69 ALA A O 1
ATOM 476 N N . PRO A 1 70 ? 4.177 -4.224 -12.746 1.00 97.25 70 PRO A N 1
ATOM 477 C CA . PRO A 1 70 ? 3.259 -3.217 -13.271 1.00 97.25 70 PRO A CA 1
ATOM 478 C C . PRO A 1 70 ? 2.479 -3.722 -14.487 1.00 97.25 70 PRO A C 1
ATOM 480 O O . PRO A 1 70 ? 3.046 -4.327 -15.402 1.00 97.25 70 PRO A O 1
ATOM 483 N N . ARG A 1 71 ? 1.174 -3.444 -14.531 1.00 96.12 71 ARG A N 1
ATOM 484 C CA . ARG A 1 71 ? 0.343 -3.801 -15.686 1.00 96.12 71 ARG A CA 1
ATOM 485 C C . ARG A 1 71 ? 0.670 -2.907 -16.878 1.00 96.12 71 ARG A C 1
ATOM 487 O O . ARG A 1 71 ? 0.933 -1.715 -16.739 1.00 96.12 71 ARG A O 1
ATOM 494 N N . THR A 1 72 ? 0.597 -3.476 -18.077 1.00 95.38 72 THR A N 1
ATOM 495 C CA . THR A 1 72 ? 0.815 -2.739 -19.325 1.00 95.38 72 THR A CA 1
ATOM 496 C C . THR A 1 72 ? -0.470 -2.081 -19.814 1.00 95.38 72 THR A C 1
ATOM 498 O O . THR A 1 72 ? -1.522 -2.719 -19.840 1.00 95.38 72 THR A O 1
ATOM 501 N N . GLY A 1 73 ? -0.377 -0.840 -20.291 1.00 93.94 73 GLY A N 1
ATOM 502 C CA . GLY A 1 73 ? -1.485 -0.116 -20.918 1.00 93.94 73 GLY A CA 1
ATOM 503 C C . GLY A 1 73 ? -1.692 1.270 -20.314 1.00 93.94 73 GLY A C 1
ATOM 504 O O . GLY A 1 73 ? -1.361 1.514 -19.160 1.00 93.94 73 GLY A O 1
ATOM 505 N N . SER A 1 74 ? -2.264 2.187 -21.094 1.00 91.69 74 SER A N 1
ATOM 506 C CA . SER A 1 74 ? -2.418 3.601 -20.712 1.00 91.69 74 SER A CA 1
ATOM 507 C C . SER A 1 74 ? -3.414 3.852 -19.575 1.00 91.69 74 SER A C 1
ATOM 509 O O . SER A 1 74 ? -3.403 4.926 -18.985 1.00 91.69 74 SER A O 1
ATOM 511 N N . ASN A 1 75 ? -4.283 2.883 -19.277 1.00 95.50 75 ASN A N 1
ATOM 512 C CA . ASN A 1 75 ? -5.325 3.007 -18.253 1.00 95.50 75 ASN A CA 1
ATOM 513 C C . ASN A 1 75 ? -4.830 2.650 -16.843 1.00 95.50 75 ASN A C 1
ATOM 515 O O . ASN A 1 75 ? -5.576 2.806 -15.877 1.00 95.50 75 ASN A O 1
ATOM 519 N N . PHE A 1 76 ? -3.603 2.141 -16.717 1.00 95.12 76 PHE A N 1
ATOM 520 C CA . PHE A 1 76 ? -3.018 1.772 -15.436 1.00 95.12 76 PHE A CA 1
ATOM 521 C C . PHE A 1 76 ? -2.049 2.860 -14.980 1.00 95.12 76 PHE A C 1
ATOM 523 O O . PHE A 1 76 ? -1.214 3.335 -15.745 1.00 95.12 76 PHE A O 1
ATOM 530 N N . HIS A 1 77 ? -2.159 3.248 -13.712 1.00 95.38 77 HIS A N 1
ATOM 531 C CA . HIS A 1 77 ? -1.265 4.219 -13.075 1.00 95.38 77 HIS A CA 1
ATOM 532 C C . HIS A 1 77 ? -0.200 3.532 -12.213 1.00 95.38 77 HIS A C 1
ATOM 534 O O . HIS A 1 77 ? 0.304 4.133 -11.260 1.00 95.38 77 HIS A O 1
ATOM 540 N N . ASP A 1 78 ? 0.084 2.269 -12.535 1.00 97.31 78 ASP A N 1
ATOM 541 C CA . ASP A 1 78 ? 1.082 1.434 -11.884 1.00 97.31 78 ASP A CA 1
ATOM 542 C C . ASP A 1 78 ? 2.479 2.009 -12.148 1.00 97.31 78 ASP A C 1
ATOM 544 O O . ASP A 1 78 ? 2.800 2.484 -13.238 1.00 97.31 78 ASP A O 1
ATOM 548 N N . LYS A 1 79 ? 3.316 1.975 -11.122 1.00 96.38 79 LYS A N 1
ATOM 549 C CA . LYS A 1 79 ? 4.717 2.376 -11.132 1.00 96.38 79 LYS A CA 1
ATOM 550 C C . LYS A 1 79 ? 5.546 1.173 -10.714 1.00 96.38 79 LYS A C 1
ATOM 552 O O . LYS A 1 79 ? 5.088 0.349 -9.924 1.00 96.38 79 LYS A O 1
ATOM 557 N N . GLN A 1 80 ? 6.773 1.089 -11.220 1.00 97.50 80 GLN A N 1
ATOM 558 C CA . GLN A 1 80 ? 7.685 0.033 -10.801 1.00 97.50 80 GLN A CA 1
ATOM 559 C C . GLN A 1 80 ? 7.969 0.143 -9.299 1.00 97.50 80 GLN A C 1
ATOM 561 O O . GLN A 1 80 ? 8.413 1.190 -8.828 1.00 97.50 80 GLN A O 1
ATOM 566 N N . GLY A 1 81 ? 7.733 -0.953 -8.586 1.00 96.25 81 GLY A N 1
ATOM 567 C CA . GLY A 1 81 ? 8.060 -1.140 -7.178 1.00 96.25 81 GLY A CA 1
ATOM 568 C C . GLY A 1 81 ? 8.572 -2.555 -6.917 1.00 96.25 81 GLY A C 1
ATOM 569 O O . GLY A 1 81 ? 9.076 -3.232 -7.819 1.00 96.25 81 GLY A O 1
ATOM 570 N N . THR A 1 82 ? 8.435 -2.996 -5.673 1.00 95.69 82 THR A N 1
ATOM 571 C CA . THR A 1 82 ? 8.850 -4.310 -5.172 1.00 95.69 82 THR A CA 1
ATOM 572 C C . THR A 1 82 ? 7.701 -5.010 -4.444 1.00 95.69 82 T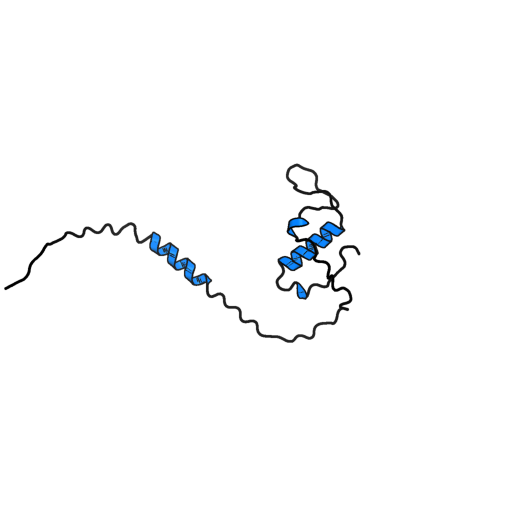HR A C 1
ATOM 574 O O . THR A 1 82 ? 6.707 -4.388 -4.077 1.00 95.69 82 THR A O 1
ATOM 577 N N . MET A 1 83 ? 7.844 -6.311 -4.166 1.00 94.56 83 MET A N 1
ATOM 578 C CA . MET A 1 83 ? 6.875 -7.026 -3.319 1.00 94.56 83 MET A CA 1
ATOM 579 C C . MET A 1 83 ? 6.814 -6.462 -1.893 1.00 94.56 83 MET A C 1
ATOM 581 O O . MET A 1 83 ? 5.775 -6.550 -1.243 1.00 94.56 83 MET A O 1
ATOM 585 N N . ALA A 1 84 ? 7.908 -5.871 -1.402 1.00 93.19 84 ALA A N 1
ATOM 586 C CA . ALA A 1 84 ? 7.921 -5.208 -0.104 1.00 93.19 84 ALA A CA 1
ATOM 587 C C . ALA A 1 84 ? 7.048 -3.942 -0.114 1.00 93.19 84 ALA A C 1
ATOM 589 O O . ALA A 1 84 ? 6.323 -3.713 0.851 1.00 93.19 84 ALA A O 1
ATOM 590 N N . ASP A 1 85 ? 7.049 -3.174 -1.210 1.00 94.69 85 ASP A N 1
ATOM 591 C CA . ASP A 1 85 ? 6.182 -1.996 -1.365 1.00 94.69 85 ASP A CA 1
ATOM 592 C C . ASP A 1 85 ? 4.700 -2.392 -1.381 1.00 94.69 85 ASP A C 1
ATOM 594 O O . ASP A 1 85 ? 3.881 -1.762 -0.712 1.00 94.69 85 ASP A O 1
ATOM 598 N N . GLU A 1 86 ? 4.356 -3.479 -2.080 1.00 95.62 86 GLU A N 1
ATOM 599 C CA . GLU A 1 86 ? 2.990 -4.014 -2.116 1.00 95.62 86 GLU A CA 1
ATOM 600 C C . GLU A 1 86 ? 2.535 -4.513 -0.734 1.00 95.62 86 GLU A C 1
ATOM 602 O O . GLU A 1 86 ? 1.438 -4.186 -0.278 1.00 95.62 86 GLU A O 1
ATOM 607 N N . LYS A 1 87 ? 3.386 -5.263 -0.021 1.00 93.81 87 LYS A N 1
ATOM 608 C CA . LYS A 1 87 ? 3.096 -5.724 1.348 1.00 93.81 87 LYS A CA 1
ATOM 609 C C . LYS A 1 87 ? 2.972 -4.552 2.326 1.00 93.81 87 LYS A C 1
ATOM 611 O O . LYS A 1 87 ? 2.067 -4.544 3.161 1.00 93.81 87 LYS A O 1
ATOM 616 N N . ALA A 1 88 ? 3.838 -3.545 2.207 1.00 93.06 88 ALA A N 1
ATOM 617 C CA . ALA A 1 88 ? 3.763 -2.330 3.010 1.00 93.06 88 ALA A CA 1
ATOM 618 C C . ALA A 1 88 ? 2.480 -1.541 2.713 1.00 93.06 88 ALA A C 1
ATOM 620 O O . ALA A 1 88 ? 1.835 -1.075 3.648 1.00 93.06 88 ALA A O 1
ATOM 621 N N . TYR A 1 89 ? 2.053 -1.458 1.446 1.00 95.00 89 TYR A N 1
ATOM 622 C CA . TYR A 1 89 ? 0.779 -0.842 1.075 1.00 95.00 89 TYR A CA 1
ATOM 623 C C . TYR A 1 89 ? -0.391 -1.519 1.790 1.00 95.00 89 TYR A C 1
ATOM 625 O O . TYR A 1 89 ? -1.206 -0.830 2.399 1.00 95.00 89 TYR A O 1
ATOM 633 N N . LEU A 1 90 ? -0.450 -2.856 1.772 1.00 94.06 90 LEU A N 1
ATOM 634 C CA . LEU A 1 90 ? -1.498 -3.610 2.466 1.00 94.06 90 LEU A CA 1
ATOM 635 C C . LEU A 1 90 ? -1.480 -3.336 3.971 1.00 94.06 90 LEU A C 1
ATOM 637 O O . LEU A 1 90 ? -2.531 -3.094 4.567 1.00 94.06 90 LEU A O 1
ATOM 641 N N . ARG A 1 91 ? -0.290 -3.330 4.583 1.00 92.75 91 ARG A N 1
ATOM 642 C CA . ARG A 1 91 ? -0.144 -3.074 6.017 1.00 92.75 91 ARG A CA 1
ATOM 643 C C . ARG A 1 91 ? -0.614 -1.666 6.391 1.00 92.75 91 ARG A C 1
ATOM 645 O O . ARG A 1 91 ? -1.412 -1.550 7.322 1.00 92.75 91 ARG A O 1
ATOM 652 N N . SER A 1 92 ? -0.184 -0.642 5.653 1.00 93.19 92 SER A N 1
ATOM 653 C CA . SER A 1 92 ? -0.594 0.750 5.873 1.00 93.19 92 SER A CA 1
ATOM 654 C C . SER A 1 92 ? -2.078 0.970 5.579 1.00 93.19 92 SER A C 1
ATOM 656 O O . SER A 1 92 ? -2.750 1.685 6.311 1.00 93.19 92 SER A O 1
ATOM 658 N N . PHE A 1 93 ? -2.631 0.333 4.543 1.00 94.88 93 PHE A N 1
ATOM 659 C CA . PHE A 1 93 ? -4.051 0.449 4.208 1.00 94.88 93 PHE A CA 1
ATOM 660 C C . PHE A 1 93 ? -4.943 -0.127 5.312 1.00 94.88 93 PHE A C 1
ATOM 662 O O . PHE A 1 93 ? -5.951 0.481 5.671 1.00 94.88 93 PHE A O 1
ATOM 669 N N . VAL A 1 94 ? -4.560 -1.269 5.888 1.00 94.00 94 VAL A N 1
ATOM 670 C CA . VAL A 1 94 ? -5.257 -1.853 7.040 1.00 94.00 94 VAL A CA 1
ATOM 671 C C . VAL A 1 94 ? -5.156 -0.940 8.263 1.00 94.00 94 VAL A C 1
ATOM 673 O O . VAL A 1 94 ? -6.180 -0.687 8.891 1.00 94.00 94 VAL A O 1
ATOM 676 N N . ASP A 1 95 ? -3.971 -0.396 8.566 1.00 91.75 95 ASP A N 1
ATOM 677 C CA . ASP A 1 95 ? -3.796 0.559 9.676 1.00 91.75 95 ASP A CA 1
ATOM 678 C C . ASP A 1 95 ? -4.642 1.829 9.518 1.00 91.75 95 ASP A C 1
ATOM 680 O O . ASP A 1 95 ? -5.113 2.385 10.507 1.00 91.75 95 ASP A O 1
ATOM 684 N N . GLU A 1 96 ? -4.844 2.291 8.284 1.00 94.12 96 GLU A N 1
ATOM 685 C CA . GLU A 1 96 ? -5.581 3.524 7.996 1.00 94.12 96 GLU A CA 1
ATOM 686 C C . GLU A 1 96 ? -7.101 3.327 7.903 1.00 94.12 96 GLU A C 1
ATOM 688 O O . GLU A 1 96 ? -7.850 4.265 8.177 1.00 94.12 96 GLU A O 1
ATOM 693 N N . THR A 1 97 ? -7.579 2.146 7.493 1.00 95.44 97 THR A N 1
ATOM 694 C CA . THR A 1 97 ? -8.993 1.956 7.108 1.00 95.44 97 THR A CA 1
ATOM 695 C C . THR A 1 97 ? -9.752 0.928 7.935 1.00 95.44 97 THR A C 1
ATOM 697 O O . THR A 1 97 ? -10.985 0.958 7.956 1.00 95.44 97 THR A O 1
ATOM 700 N N . TYR A 1 98 ? -9.058 0.017 8.620 1.00 93.94 98 TYR A N 1
ATOM 701 C CA . TYR A 1 98 ? -9.714 -1.059 9.348 1.00 93.94 98 TYR A CA 1
ATOM 702 C C . TYR A 1 98 ? -9.966 -0.686 10.809 1.00 93.94 98 TYR A C 1
ATOM 704 O O . TYR A 1 98 ? -9.061 -0.298 11.542 1.00 93.94 98 TYR A O 1
ATOM 712 N N . LEU A 1 99 ? -11.209 -0.861 11.265 1.00 95.31 99 LEU A N 1
ATOM 713 C CA . LEU A 1 99 ? -11.619 -0.486 12.622 1.00 95.31 99 LEU A CA 1
ATOM 714 C C . LEU A 1 99 ? -10.835 -1.240 13.710 1.00 95.31 99 LEU A C 1
ATOM 716 O O . LEU A 1 99 ? -10.457 -0.653 14.722 1.00 95.31 99 LEU A O 1
ATOM 720 N N . TRP A 1 100 ? -10.555 -2.525 13.479 1.00 94.19 100 TRP A N 1
ATOM 721 C CA . TRP A 1 100 ? -9.838 -3.400 14.412 1.00 94.19 100 TRP A CA 1
ATOM 722 C C . TRP A 1 100 ? -8.375 -3.617 14.002 1.00 94.19 100 TRP A C 1
ATOM 724 O O . TRP A 1 100 ? -7.816 -4.688 14.222 1.00 94.19 100 TRP A O 1
ATOM 734 N N . TYR A 1 101 ? -7.728 -2.608 13.405 1.00 89.75 101 TYR A N 1
ATOM 735 C CA . TYR A 1 101 ? -6.339 -2.705 12.930 1.00 89.75 101 TYR A CA 1
ATOM 736 C C . TYR A 1 101 ? -5.342 -3.172 14.005 1.00 89.75 101 TYR A C 1
ATOM 738 O O . TYR A 1 101 ? -4.357 -3.829 13.686 1.00 89.75 101 TYR A O 1
ATOM 746 N N . LYS A 1 102 ? -5.615 -2.886 15.285 1.00 88.69 102 LYS A N 1
ATOM 747 C CA . LYS A 1 102 ? -4.772 -3.298 16.420 1.00 88.69 102 LYS A CA 1
ATOM 748 C C . LYS A 1 102 ? -4.735 -4.809 16.655 1.00 88.69 102 LYS A C 1
ATOM 750 O O . LYS A 1 102 ? -3.815 -5.279 17.310 1.00 88.69 102 LYS A O 1
ATOM 755 N N . GLU A 1 103 ? -5.731 -5.546 16.171 1.00 91.56 103 GLU A N 1
ATOM 756 C CA . GLU A 1 103 ? -5.804 -7.006 16.316 1.00 91.56 103 GLU A CA 1
ATOM 757 C C . GLU A 1 103 ? -5.107 -7.736 15.164 1.00 91.56 103 GLU A C 1
ATOM 759 O O . GLU A 1 103 ? -4.910 -8.949 15.218 1.00 91.56 103 GLU A O 1
ATOM 764 N N . VAL A 1 104 ? -4.726 -7.011 14.110 1.00 87.94 104 VAL A N 1
ATOM 765 C CA . VAL A 1 104 ? -4.028 -7.592 12.968 1.00 87.94 104 VAL A CA 1
ATOM 766 C C . VAL A 1 104 ? -2.581 -7.874 13.374 1.00 87.94 104 VAL A C 1
ATOM 768 O O . VAL A 1 104 ? -1.881 -6.946 13.790 1.00 87.94 104 VAL A O 1
ATOM 771 N N . PRO A 1 105 ? -2.101 -9.127 13.249 1.00 86.62 105 PRO A N 1
ATOM 772 C CA . PRO A 1 105 ? -0.734 -9.465 13.604 1.00 86.62 105 PRO A CA 1
ATOM 773 C C . PRO A 1 105 ? 0.260 -8.614 12.830 1.00 86.62 105 PRO A C 1
ATOM 775 O O . PRO A 1 105 ? 0.144 -8.418 11.616 1.00 86.62 105 PRO A O 1
ATOM 778 N N . VAL A 1 106 ? 1.275 -8.140 13.536 1.00 80.44 106 VAL A N 1
ATOM 779 C CA . VAL A 1 106 ? 2.387 -7.476 12.885 1.00 80.44 106 VAL A CA 1
ATOM 780 C C . VAL A 1 106 ? 3.255 -8.527 12.201 1.00 80.44 106 VAL A C 1
ATOM 782 O O . VAL A 1 106 ? 3.884 -9.350 12.862 1.00 80.44 106 VAL A O 1
ATOM 785 N N . LEU A 1 107 ? 3.336 -8.440 10.876 1.00 79.81 107 LEU A N 1
ATOM 786 C CA . LEU A 1 107 ? 4.270 -9.203 10.056 1.00 79.81 107 LEU A CA 1
ATOM 787 C C . LEU A 1 107 ? 5.275 -8.249 9.405 1.00 79.81 107 LEU A C 1
ATOM 789 O O . LEU A 1 107 ? 4.917 -7.130 9.030 1.00 79.81 107 LEU A O 1
ATOM 793 N N . ASP A 1 108 ? 6.522 -8.693 9.271 1.00 76.12 108 ASP A N 1
ATOM 794 C CA . ASP A 1 108 ? 7.542 -7.960 8.521 1.00 76.12 108 ASP A CA 1
ATOM 795 C C . ASP A 1 108 ? 7.237 -8.045 7.011 1.00 76.12 108 ASP A C 1
ATOM 797 O O . ASP A 1 108 ? 7.186 -9.153 6.472 1.00 76.12 108 ASP A O 1
ATOM 801 N N . PRO A 1 109 ? 7.032 -6.918 6.297 1.00 70.81 109 PRO A N 1
ATOM 802 C CA . PRO A 1 109 ? 6.821 -6.936 4.850 1.00 70.81 109 PRO A CA 1
ATOM 803 C C . PRO A 1 109 ? 8.054 -7.407 4.056 1.00 70.81 109 PRO A C 1
ATOM 805 O O . PRO A 1 109 ? 7.913 -7.766 2.886 1.00 70.81 109 PRO A O 1
ATOM 808 N N . ALA A 1 110 ? 9.250 -7.416 4.652 1.00 73.12 110 ALA A N 1
ATOM 809 C CA . ALA A 1 110 ? 10.478 -7.877 4.006 1.00 73.12 110 ALA A CA 1
ATOM 810 C C . ALA A 1 110 ? 10.711 -9.399 4.106 1.00 73.12 110 ALA A C 1
ATOM 812 O O . ALA A 1 110 ? 11.557 -9.920 3.377 1.00 73.12 110 ALA A O 1
ATOM 813 N N . ASN A 1 111 ? 9.964 -10.104 4.965 1.00 65.38 111 ASN A N 1
ATOM 814 C CA . ASN A 1 111 ? 10.028 -11.561 5.152 1.00 65.38 111 ASN A CA 1
ATOM 815 C C . ASN A 1 111 ? 9.004 -12.303 4.276 1.00 65.38 111 ASN A C 1
ATOM 817 O O . ASN A 1 111 ? 9.246 -13.487 3.968 1.00 65.38 111 ASN A O 1
#

pLDDT: mean 72.21, std 20.85, range [37.91, 97.69]

Mean predicted aligned error: 18.5 Å

Radius of gyration: 30.31 Å; Cα contacts (8 Å, |Δi|>4): 67; chains: 1; bounding box: 73×75×49 Å